Protein AF-A0A2V8GBE4-F1 (afdb_monomer)

Secondary structure (DSSP, 8-state):
-EEEEEE--B-SS-BPPPEEEEEE----PPPPB---EEEEEETTS-EEE-TTGGGGG-B-SS-PPPEEEEEE--SSEEEEE-TTS-EEEEEPTT--EEEEEEEEEE-SS-B---EEEEEEEE--PPPPPPPPP--

Sequence (135 aa):
GPD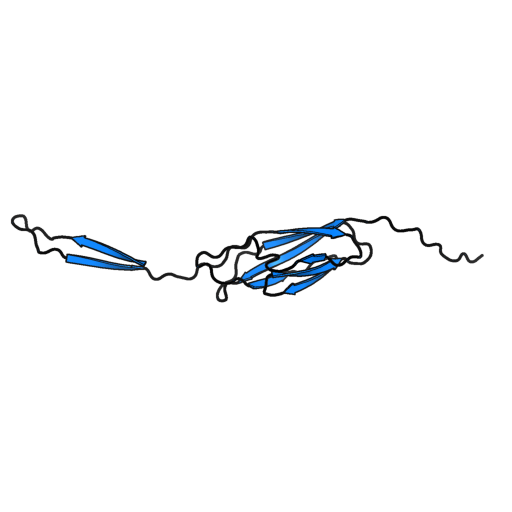SFTYKAHDAALDSNVATVAMTVNAVNDPPVAVSDSYAGTEDTALTVAAPGVLANDTDVESDPLTAILVSGPAHGTLTLNANGSFTYTPAANYNGSDSFTYQANDGTANSNVATVTITVNGVNDAPVAGNDSY

Solvent-accessible surface area (backbone atoms only — not comparable to full-atom values): 7916 Å² total; per-residue (Å²): 93,78,46,72,52,73,49,63,57,68,79,90,83,55,71,52,73,83,44,76,51,79,44,82,48,81,87,72,94,63,57,25,48,42,49,66,46,78,51,74,43,45,37,74,40,71,40,74,44,62,67,43,41,68,51,69,76,40,48,38,87,88,64,52,70,65,30,42,41,85,72,43,74,47,87,55,41,48,76,49,78,39,47,60,20,21,34,38,38,35,47,35,84,84,39,55,48,80,39,44,32,31,32,27,35,27,51,86,84,39,63,24,51,82,17,48,38,40,36,40,28,39,74,73,93,76,79,88,80,84,78,88,87,85,134

Nearest PDB structures (foldseek):
  8fxr-assembly1_S3  TM=6.562E-01  e=1.118E-05  Agrobacterium phage Milano
  8fxr-assembly1_73  TM=6.819E-01  e=2.387E-05  Agrobacterium phage Milano
  6s5w-assembly2_B  TM=6.012E-01  e=7.038E-03  Lactobacillus acidophilus
  2yrl-assembly1_A  TM=4.776E-01  e=9.740E-03  Homo sapiens
  5icu-assembly1_A  TM=3.980E-01  e=2.953E-01  Methylosinus trichosporium OB3b

Mean predicted aligned error: 7.48 Å

Structure (mmCIF, N/CA/C/O backbone):
data_AF-A0A2V8GBE4-F1
#
_entry.id   AF-A0A2V8GBE4-F1
#
loop_
_atom_site.group_PDB
_atom_site.id
_atom_site.type_symbol
_atom_site.label_atom_id
_atom_site.label_alt_id
_atom_site.label_comp_id
_atom_site.label_asym_id
_atom_site.label_entity_id
_atom_site.label_seq_id
_atom_site.pdbx_PDB_ins_code
_atom_site.Cartn_x
_atom_site.Cartn_y
_atom_site.Cartn_z
_atom_site.occupancy
_atom_site.B_iso_or_equiv
_atom_site.auth_seq_id
_atom_site.auth_comp_id
_atom_site.auth_asym_id
_atom_site.auth_atom_id
_atom_site.pdbx_PDB_model_num
ATOM 1 N N . GLY A 1 1 ? -17.326 2.872 26.991 1.00 55.62 1 GLY A N 1
ATOM 2 C CA . GLY A 1 1 ? -17.017 3.520 28.287 1.00 55.62 1 GLY A CA 1
ATOM 3 C C . GLY A 1 1 ? -18.149 3.281 29.272 1.00 55.62 1 GLY A C 1
ATOM 4 O O . GLY A 1 1 ? -19.240 2.946 28.816 1.00 55.62 1 GLY A O 1
ATOM 5 N N . PRO A 1 2 ? -17.920 3.383 30.594 1.00 73.12 2 PRO A N 1
ATOM 6 C CA . PRO A 1 2 ? -19.007 3.311 31.563 1.00 73.12 2 PRO A CA 1
ATOM 7 C C . PRO A 1 2 ? -19.917 4.533 31.407 1.00 73.12 2 PRO A C 1
ATOM 9 O O . PRO A 1 2 ? -19.430 5.658 31.320 1.00 73.12 2 PRO A O 1
ATOM 12 N N . ASP A 1 3 ? -21.220 4.293 31.372 1.00 82.19 3 ASP A N 1
ATOM 13 C CA . ASP A 1 3 ? -22.249 5.328 31.376 1.00 82.19 3 ASP A CA 1
ATOM 14 C C . ASP A 1 3 ? -23.124 5.148 32.619 1.00 82.19 3 ASP A C 1
ATOM 16 O O . ASP A 1 3 ? -23.269 4.036 33.138 1.00 82.19 3 ASP A O 1
ATOM 20 N N . SER A 1 4 ? -23.677 6.234 33.147 1.00 85.38 4 SER A N 1
ATOM 21 C CA . SER A 1 4 ? -24.540 6.146 34.319 1.00 85.38 4 SER A CA 1
ATOM 22 C C . SER A 1 4 ? -25.539 7.280 34.392 1.00 85.38 4 SER A C 1
ATOM 24 O O . SER A 1 4 ? -25.238 8.425 34.059 1.00 85.38 4 SER A O 1
ATOM 26 N N . PHE A 1 5 ? -26.706 6.965 34.941 1.00 89.94 5 PHE A N 1
ATOM 27 C CA . PHE A 1 5 ? -27.679 7.963 35.352 1.00 89.94 5 PHE A CA 1
ATOM 28 C C . PHE A 1 5 ? -28.197 7.644 36.750 1.00 89.94 5 PHE A C 1
ATOM 30 O O . PHE A 1 5 ? -28.083 6.522 37.253 1.00 89.94 5 PHE A O 1
ATOM 37 N N . THR A 1 6 ? -28.768 8.656 37.391 1.00 91.44 6 THR A N 1
ATOM 38 C CA . THR A 1 6 ? -29.348 8.532 38.724 1.00 91.44 6 THR A CA 1
ATOM 39 C C . THR A 1 6 ? -30.861 8.679 38.669 1.00 91.44 6 THR A C 1
ATOM 41 O O . THR A 1 6 ? -31.402 9.374 37.810 1.00 91.44 6 THR A O 1
ATOM 44 N N . TYR A 1 7 ? -31.561 8.005 39.578 1.00 92.81 7 TYR A N 1
ATOM 45 C CA . TYR A 1 7 ? -33.011 8.104 39.708 1.00 92.81 7 TYR A CA 1
ATOM 46 C C . TYR A 1 7 ? -33.441 8.068 41.175 1.00 92.81 7 TYR A C 1
ATOM 48 O O . TYR A 1 7 ? -32.698 7.634 42.059 1.00 92.81 7 TYR A O 1
ATOM 56 N N . LYS A 1 8 ? -34.664 8.532 41.426 1.00 93.31 8 LYS A N 1
ATOM 57 C CA . LYS A 1 8 ? -35.393 8.330 42.678 1.00 93.31 8 LYS A CA 1
ATOM 58 C C . LYS A 1 8 ? -36.737 7.692 42.358 1.00 93.31 8 LYS A C 1
ATOM 60 O O . LYS A 1 8 ? -37.338 8.014 41.335 1.00 93.31 8 LYS A O 1
ATOM 65 N N . ALA A 1 9 ? -37.197 6.795 43.216 1.00 90.00 9 ALA A N 1
ATOM 66 C CA . ALA A 1 9 ? -38.566 6.301 43.177 1.00 90.00 9 ALA A CA 1
ATOM 67 C C . ALA A 1 9 ? -39.457 7.217 44.029 1.00 90.00 9 ALA A C 1
ATOM 69 O O . ALA A 1 9 ? -39.027 7.657 45.092 1.00 90.00 9 ALA A O 1
ATOM 70 N N . HIS A 1 10 ? -40.681 7.486 43.572 1.00 92.12 10 HIS A N 1
ATOM 71 C CA . HIS A 1 10 ? -41.669 8.297 44.286 1.00 92.12 10 HIS A CA 1
ATOM 72 C C . HIS A 1 10 ? -42.973 7.507 44.426 1.00 92.12 10 HIS A C 1
ATOM 74 O O . HIS A 1 10 ? -43.467 6.956 43.441 1.00 92.12 10 HIS A O 1
ATOM 80 N N . ASP A 1 11 ? -43.541 7.456 45.631 1.00 89.88 11 ASP A N 1
ATOM 81 C CA . ASP A 1 11 ? -44.741 6.663 45.951 1.00 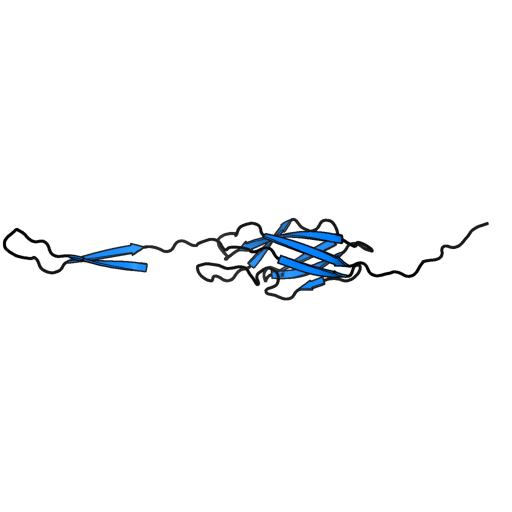89.88 11 ASP A CA 1
ATOM 82 C C . ASP A 1 11 ? -46.035 7.495 46.048 1.00 89.88 11 ASP A C 1
ATOM 84 O O . ASP A 1 11 ? -47.022 7.062 46.637 1.00 89.88 11 ASP A O 1
ATOM 88 N N . ALA A 1 12 ? -46.031 8.684 45.442 1.00 81.38 12 ALA A N 1
ATOM 89 C CA . ALA A 1 12 ? -47.058 9.725 45.551 1.00 81.38 12 ALA A CA 1
ATOM 90 C C . ALA A 1 12 ? -47.034 10.544 46.860 1.00 81.38 12 ALA A C 1
ATOM 92 O O . ALA A 1 12 ? -47.778 11.523 46.941 1.00 81.38 12 ALA A O 1
ATOM 93 N N . ALA A 1 13 ? -46.161 10.226 47.826 1.00 90.12 13 ALA A N 1
ATOM 94 C CA . ALA A 1 13 ? -45.962 11.019 49.043 1.00 90.12 13 ALA A CA 1
ATOM 95 C C . ALA A 1 13 ? -44.496 11.426 49.287 1.00 90.12 13 ALA A C 1
ATOM 97 O O . ALA A 1 13 ? -44.247 12.576 49.656 1.00 90.12 13 ALA A O 1
ATOM 98 N N . LEU A 1 14 ? -43.539 10.508 49.111 1.00 88.31 14 LEU A N 1
ATOM 99 C CA . LEU A 1 14 ? -42.115 10.722 49.395 1.00 88.31 14 LEU A CA 1
ATOM 100 C C . LEU A 1 14 ? -41.210 10.157 48.291 1.00 88.31 14 LEU A C 1
ATOM 102 O O . LEU A 1 14 ? -41.512 9.157 47.643 1.00 88.31 14 LEU A O 1
ATOM 106 N N . ASP A 1 15 ? -40.056 10.803 48.129 1.00 94.62 15 ASP A N 1
ATOM 107 C CA . ASP A 1 15 ? -38.947 10.346 47.291 1.00 94.62 15 ASP A CA 1
ATOM 108 C C . ASP A 1 15 ? -38.038 9.364 48.053 1.00 94.62 15 ASP A C 1
ATOM 110 O O . ASP A 1 15 ? -37.722 9.570 49.228 1.00 94.62 15 ASP A O 1
ATOM 114 N N . SER A 1 16 ? -37.507 8.359 47.355 1.00 90.38 16 SER A N 1
ATOM 115 C CA . SER A 1 16 ? -36.418 7.515 47.855 1.00 90.38 16 SER A CA 1
ATOM 116 C C . SER A 1 16 ? -35.087 8.277 47.962 1.00 90.38 16 SER A C 1
ATOM 118 O O . SER A 1 16 ? -34.914 9.397 47.465 1.00 90.38 16 SER A O 1
ATOM 120 N N . ASN A 1 17 ? -34.071 7.630 48.542 1.00 92.31 17 ASN A N 1
ATOM 121 C CA . ASN A 1 17 ? -32.688 8.036 48.299 1.00 92.31 17 ASN A CA 1
ATOM 122 C C . ASN A 1 17 ? -32.355 7.927 46.799 1.00 92.31 17 ASN A C 1
ATOM 124 O O . ASN A 1 17 ? -32.998 7.185 46.055 1.00 92.31 17 ASN A O 1
ATOM 128 N N . VAL A 1 18 ? -31.336 8.668 46.361 1.00 94.19 18 VAL A N 1
ATOM 129 C CA . VAL A 1 18 ? -30.828 8.565 44.988 1.00 94.19 18 VAL A CA 1
ATOM 130 C C . VAL A 1 18 ? -30.227 7.174 44.780 1.00 94.19 18 VAL A C 1
ATOM 132 O O . VAL A 1 18 ? -29.395 6.736 45.577 1.00 94.19 18 VAL A O 1
ATOM 135 N N . ALA A 1 19 ? -30.646 6.501 43.712 1.00 91.44 19 ALA A N 1
ATOM 136 C CA . ALA A 1 19 ? -30.056 5.269 43.212 1.00 91.44 19 ALA A CA 1
ATOM 137 C C . ALA A 1 19 ? -29.321 5.545 41.894 1.00 91.44 19 ALA A C 1
ATOM 139 O O . ALA A 1 19 ? -29.750 6.383 41.100 1.00 91.44 19 ALA A O 1
ATOM 140 N N . THR A 1 20 ? -28.222 4.833 41.654 1.00 91.00 20 THR A N 1
ATOM 141 C CA . THR A 1 20 ? -27.427 4.942 40.423 1.00 91.00 20 THR A CA 1
ATOM 142 C C . THR A 1 20 ? -27.614 3.686 39.586 1.00 91.00 20 THR A C 1
ATOM 144 O O . THR A 1 20 ? -27.465 2.577 40.097 1.00 91.00 20 THR A O 1
ATOM 147 N N . VAL A 1 21 ? -27.899 3.858 38.298 1.00 88.75 21 VAL A N 1
ATOM 148 C CA . VAL A 1 21 ? -27.789 2.796 37.295 1.00 88.75 21 VAL A CA 1
ATOM 149 C C . VAL A 1 21 ? -26.458 2.983 36.585 1.00 88.75 21 VAL A C 1
ATOM 151 O O . VAL A 1 21 ? -26.222 4.032 35.992 1.00 88.75 21 VAL A O 1
ATOM 154 N N . ALA A 1 22 ? -25.592 1.976 36.661 1.00 85.56 22 ALA A N 1
ATOM 155 C CA . ALA A 1 22 ? -24.349 1.928 35.903 1.00 85.56 22 ALA A CA 1
ATOM 156 C C . ALA A 1 22 ? -24.510 0.961 34.726 1.00 85.56 22 ALA A C 1
ATOM 158 O O . ALA A 1 22 ? -24.988 -0.161 34.896 1.00 85.56 22 ALA A O 1
ATOM 159 N N . MET A 1 23 ? -24.095 1.400 33.544 1.00 82.94 23 MET A N 1
ATOM 160 C CA . MET A 1 23 ? -24.053 0.616 32.320 1.00 82.94 23 MET A CA 1
ATOM 161 C C . MET A 1 23 ? -22.604 0.515 31.849 1.00 82.94 23 MET A C 1
ATOM 163 O O . MET A 1 23 ? -21.858 1.494 31.860 1.00 82.94 23 MET A O 1
ATOM 167 N N . THR A 1 24 ? -22.188 -0.676 31.431 1.00 76.44 24 THR A N 1
ATOM 168 C CA . THR A 1 24 ? -20.851 -0.900 30.877 1.00 76.44 24 THR A CA 1
ATOM 169 C C . THR A 1 24 ? -20.976 -1.199 29.392 1.00 76.44 24 THR A C 1
ATOM 171 O O . THR A 1 24 ? -21.566 -2.207 29.013 1.00 76.44 24 THR A O 1
ATOM 174 N N . VAL A 1 25 ? -20.414 -0.322 28.558 1.00 75.69 25 VAL A N 1
ATOM 175 C CA . VAL A 1 25 ? -20.221 -0.585 27.128 1.00 75.69 25 VAL A CA 1
ATOM 176 C C . VAL A 1 25 ? -18.777 -1.021 26.922 1.00 75.69 25 VAL A C 1
ATOM 178 O O . VAL A 1 25 ? -17.857 -0.210 27.101 1.00 75.69 25 VAL A O 1
ATOM 181 N N . ASN A 1 26 ? -18.599 -2.295 26.571 1.00 76.94 26 ASN A N 1
ATOM 182 C CA . ASN A 1 26 ? -17.309 -2.854 26.178 1.00 76.94 26 ASN A CA 1
ATOM 183 C C . ASN A 1 26 ? -16.987 -2.383 24.756 1.00 76.94 26 ASN A C 1
ATOM 185 O O . ASN A 1 26 ? -17.844 -2.488 23.880 1.00 76.94 26 ASN A O 1
ATOM 189 N N . ALA A 1 27 ? -15.779 -1.861 24.541 1.00 76.62 27 ALA A N 1
ATOM 190 C CA . ALA A 1 27 ? -15.300 -1.580 23.193 1.00 76.62 27 ALA A CA 1
ATOM 191 C C . ALA A 1 27 ? -15.054 -2.905 22.454 1.00 76.62 27 ALA A C 1
ATOM 193 O O . ALA A 1 27 ? -14.602 -3.881 23.061 1.00 76.62 27 ALA A O 1
ATOM 194 N N . VAL A 1 28 ? -15.390 -2.933 21.170 1.00 87.94 28 VAL A N 1
ATOM 195 C CA . VAL A 1 28 ? -15.066 -4.013 20.235 1.00 87.94 28 VAL A CA 1
ATOM 196 C C . VAL A 1 28 ? -14.123 -3.398 19.210 1.00 87.94 28 VAL A C 1
ATOM 198 O O . VAL A 1 28 ? -14.345 -2.254 18.844 1.00 87.94 28 VAL A O 1
ATOM 201 N N . ASN A 1 29 ? -13.095 -4.136 18.796 1.00 91.31 29 ASN A N 1
ATOM 202 C CA . ASN A 1 29 ? -12.156 -3.686 17.771 1.00 91.31 29 ASN A CA 1
ATOM 203 C C . ASN A 1 29 ? -12.895 -3.376 16.465 1.00 91.31 29 ASN A C 1
ATOM 205 O O . ASN A 1 29 ? -13.587 -4.259 15.937 1.00 91.31 29 ASN A O 1
ATOM 209 N N . ASP A 1 30 ? -12.716 -2.174 15.937 1.00 95.56 30 ASP A N 1
ATOM 210 C CA . ASP A 1 30 ? -13.203 -1.770 14.628 1.00 95.56 30 ASP A CA 1
ATOM 211 C C . ASP A 1 30 ? -12.081 -1.988 13.597 1.00 95.56 30 ASP A C 1
ATOM 213 O O . ASP A 1 30 ? -10.977 -1.504 13.798 1.00 95.56 30 ASP A O 1
ATOM 217 N N . PRO A 1 31 ? -12.306 -2.724 12.489 1.00 97.19 31 PRO A N 1
ATOM 218 C CA . PRO A 1 31 ? -11.258 -2.920 11.492 1.00 97.19 31 PRO A CA 1
ATOM 219 C C . PRO A 1 31 ? -10.773 -1.592 10.892 1.00 97.19 31 PRO A C 1
ATOM 221 O O . PRO A 1 31 ? -11.586 -0.677 10.703 1.00 97.19 31 PRO A O 1
ATOM 224 N N . PRO A 1 32 ? -9.505 -1.516 10.455 1.00 98.56 32 PRO A N 1
ATOM 225 C CA . PRO A 1 32 ? -8.976 -0.307 9.851 1.00 98.56 32 PRO A CA 1
ATOM 226 C C . PRO A 1 32 ? -9.696 0.037 8.545 1.00 98.56 32 PRO A C 1
ATOM 228 O O . PRO A 1 32 ? -10.285 -0.812 7.869 1.00 98.56 32 PRO A O 1
ATOM 231 N N . VAL A 1 33 ? -9.601 1.299 8.143 1.00 98.75 33 VAL A N 1
ATOM 232 C CA . VAL A 1 33 ? -10.108 1.804 6.865 1.00 98.75 33 VAL A CA 1
ATOM 233 C C . VAL A 1 33 ? -8.923 2.170 5.989 1.00 98.75 33 VAL A C 1
ATOM 235 O O . VAL A 1 33 ? -8.179 3.096 6.315 1.00 98.75 33 VAL A O 1
ATOM 238 N N . ALA A 1 34 ? -8.776 1.448 4.876 1.00 98.81 34 ALA A N 1
ATOM 239 C CA . ALA A 1 34 ? -7.708 1.685 3.914 1.00 98.81 34 ALA A CA 1
ATOM 240 C C . ALA A 1 34 ? -8.169 2.600 2.772 1.00 98.81 34 ALA A C 1
ATOM 242 O O . ALA A 1 34 ? -9.275 2.437 2.234 1.00 98.81 34 ALA A O 1
ATOM 243 N N . VAL A 1 35 ? -7.317 3.536 2.365 1.00 98.88 35 VAL A 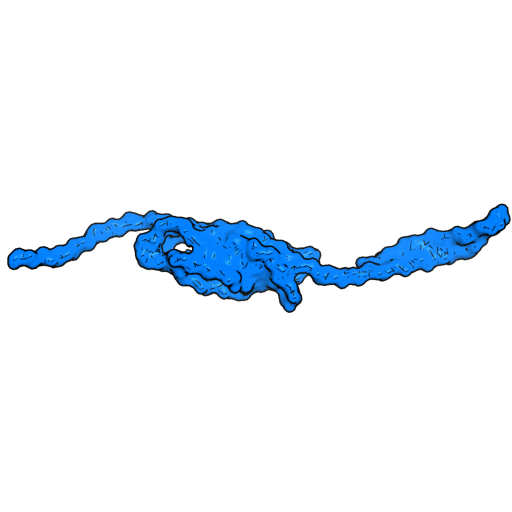N 1
ATOM 244 C CA . VAL A 1 35 ? -7.580 4.517 1.309 1.00 98.88 35 VAL A CA 1
ATOM 245 C C . VAL A 1 35 ? -6.674 4.237 0.107 1.00 98.88 35 VAL A C 1
ATOM 247 O O . VAL A 1 35 ? -5.547 3.785 0.224 1.00 98.88 35 VAL A O 1
ATOM 250 N N . SER A 1 36 ? -7.202 4.439 -1.103 1.00 98.81 36 SER A N 1
ATOM 251 C CA . SER A 1 36 ? -6.441 4.177 -2.333 1.00 98.81 36 SER A CA 1
ATOM 252 C C . SER A 1 36 ? -5.364 5.234 -2.582 1.00 98.81 36 SER A C 1
ATOM 254 O O . SER A 1 36 ? -5.594 6.426 -2.367 1.00 98.81 36 SER A O 1
ATOM 256 N N . ASP A 1 37 ? -4.233 4.799 -3.135 1.00 98.88 37 ASP A N 1
ATOM 257 C CA . ASP A 1 37 ? -3.057 5.632 -3.384 1.00 98.88 37 ASP A CA 1
ATOM 258 C C . ASP A 1 37 ? -2.765 5.810 -4.873 1.00 98.88 37 ASP A C 1
ATOM 260 O O . ASP A 1 37 ? -3.174 5.019 -5.732 1.00 98.88 37 ASP A O 1
ATOM 264 N N . SER A 1 38 ? -1.987 6.846 -5.181 1.00 98.56 38 SER A N 1
ATOM 265 C CA . SER A 1 38 ? -1.471 7.095 -6.522 1.00 98.56 38 SER A CA 1
ATOM 266 C C . SER A 1 38 ? -0.015 7.538 -6.465 1.00 98.56 38 SER A C 1
ATOM 268 O O . SER A 1 38 ? 0.334 8.475 -5.745 1.00 98.56 38 SER A O 1
ATOM 270 N N . TYR A 1 39 ? 0.827 6.878 -7.258 1.00 98.62 39 TYR A N 1
ATOM 271 C CA . TYR A 1 39 ? 2.240 7.201 -7.419 1.00 98.62 39 TYR A CA 1
ATOM 272 C C . TYR A 1 39 ? 2.613 7.288 -8.900 1.00 98.62 39 TYR A C 1
ATOM 274 O O . TYR A 1 39 ? 1.918 6.777 -9.780 1.00 98.62 39 TYR A O 1
ATOM 282 N N . ALA A 1 40 ? 3.750 7.919 -9.183 1.00 98.25 40 ALA A N 1
ATOM 283 C CA . ALA A 1 40 ? 4.303 7.997 -10.525 1.00 98.25 40 ALA A CA 1
ATOM 284 C C . ALA A 1 40 ? 5.812 7.745 -10.508 1.00 98.25 40 ALA A C 1
ATOM 286 O O . ALA A 1 40 ? 6.510 8.144 -9.576 1.00 98.25 40 ALA A O 1
ATOM 287 N N . GLY A 1 41 ? 6.301 7.098 -11.560 1.00 96.94 41 GLY A N 1
ATOM 288 C CA . GLY A 1 41 ? 7.716 6.845 -11.810 1.00 96.94 41 GLY A CA 1
ATOM 289 C C . GLY A 1 41 ? 8.028 6.961 -13.298 1.00 96.94 41 GLY A C 1
ATOM 290 O O . GLY A 1 41 ? 7.163 7.320 -14.100 1.00 96.94 41 GLY A O 1
ATOM 291 N N . THR A 1 42 ? 9.264 6.676 -13.671 1.00 97.12 42 THR A N 1
ATOM 292 C CA . THR A 1 42 ? 9.686 6.553 -15.071 1.00 97.12 42 THR A CA 1
ATOM 293 C C . THR A 1 42 ? 9.897 5.086 -15.408 1.00 97.12 42 THR A C 1
ATOM 295 O O . THR A 1 42 ? 10.185 4.286 -14.514 1.00 97.12 42 THR A O 1
ATOM 298 N N . GLU A 1 43 ? 9.756 4.726 -16.679 1.00 96.25 43 GLU A N 1
ATOM 299 C CA . GLU A 1 43 ? 10.145 3.392 -17.135 1.00 96.25 43 GLU A CA 1
ATOM 300 C C . GLU A 1 43 ? 11.628 3.109 -16.850 1.00 96.25 43 GLU A C 1
ATOM 302 O O . GLU A 1 43 ? 12.421 4.018 -16.576 1.00 96.25 43 GLU A O 1
ATOM 307 N N . ASP A 1 44 ? 11.965 1.820 -16.796 1.00 93.88 44 ASP A N 1
ATOM 308 C CA . ASP A 1 44 ? 13.316 1.292 -16.548 1.00 93.88 44 ASP A CA 1
ATOM 309 C C . ASP A 1 44 ? 13.989 1.731 -15.236 1.00 93.88 44 ASP A C 1
ATOM 311 O O . ASP A 1 44 ? 15.154 1.420 -14.979 1.00 93.88 44 ASP A O 1
ATOM 315 N N . THR A 1 45 ? 13.253 2.414 -14.357 1.00 96.12 45 THR A N 1
ATOM 316 C CA . THR A 1 45 ? 13.729 2.875 -13.052 1.00 96.12 45 THR A CA 1
ATOM 317 C C . THR A 1 45 ? 12.813 2.368 -11.950 1.00 96.12 45 THR A C 1
ATOM 319 O O . THR A 1 45 ? 11.594 2.514 -12.009 1.00 96.12 45 THR A O 1
ATOM 322 N N . ALA A 1 46 ? 13.402 1.791 -10.903 1.00 98.19 46 ALA A N 1
ATOM 323 C CA . ALA A 1 46 ? 12.639 1.363 -9.741 1.00 98.19 46 ALA A CA 1
ATOM 324 C C . ALA A 1 46 ? 12.068 2.573 -8.979 1.00 98.19 46 ALA A C 1
ATOM 326 O O . ALA A 1 46 ? 12.802 3.470 -8.559 1.00 98.19 46 ALA A O 1
ATOM 327 N N . LEU A 1 47 ? 10.759 2.560 -8.737 1.00 98.56 47 LEU A N 1
ATOM 328 C CA . LEU A 1 47 ? 10.079 3.471 -7.826 1.00 98.56 47 LEU A CA 1
ATOM 329 C C . LEU A 1 47 ? 10.231 2.941 -6.397 1.00 98.56 47 LEU A C 1
ATOM 331 O O . LEU A 1 47 ? 9.770 1.845 -6.090 1.00 98.56 47 LEU A O 1
ATOM 335 N N . THR A 1 48 ? 10.854 3.723 -5.514 1.00 98.62 48 THR A N 1
ATOM 336 C CA . THR A 1 48 ? 10.975 3.396 -4.084 1.00 98.62 48 THR A CA 1
ATOM 337 C C . THR A 1 48 ? 10.204 4.406 -3.249 1.00 98.62 48 THR A C 1
ATOM 339 O O . THR A 1 48 ? 10.482 5.603 -3.309 1.00 98.62 48 THR A O 1
ATOM 342 N N . VAL A 1 49 ? 9.263 3.915 -2.445 1.00 98.81 49 VAL A N 1
ATOM 343 C CA . VAL A 1 49 ? 8.441 4.720 -1.539 1.00 98.81 49 VAL A CA 1
ATOM 344 C C . VAL A 1 49 ? 8.751 4.321 -0.100 1.00 98.81 49 VAL A C 1
ATOM 346 O O . VAL A 1 49 ? 8.658 3.152 0.275 1.00 98.81 49 VAL A O 1
ATOM 349 N N . ALA A 1 50 ? 9.146 5.302 0.711 1.00 98.75 50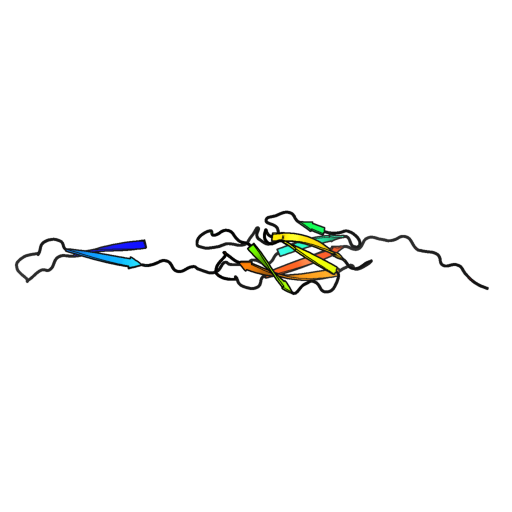 ALA A N 1
ATOM 350 C CA . ALA A 1 50 ? 9.455 5.104 2.124 1.00 98.75 50 ALA A CA 1
ATOM 351 C C . ALA A 1 50 ? 8.183 4.951 2.976 1.00 98.75 50 ALA A C 1
ATOM 353 O O . ALA A 1 50 ? 7.103 5.391 2.588 1.00 98.75 50 ALA A O 1
ATOM 354 N N . ALA A 1 51 ? 8.329 4.356 4.163 1.00 98.12 51 ALA A N 1
ATOM 355 C CA . ALA A 1 51 ? 7.247 4.238 5.138 1.00 98.12 51 ALA A CA 1
ATOM 356 C C . ALA A 1 51 ? 6.757 5.633 5.600 1.00 98.12 51 ALA A C 1
ATOM 358 O O . ALA A 1 51 ? 7.574 6.555 5.683 1.00 98.12 51 ALA A O 1
ATOM 359 N N . PRO A 1 52 ? 5.461 5.802 5.924 1.00 98.44 52 PRO A N 1
ATOM 360 C CA . PRO A 1 52 ? 4.428 4.759 5.997 1.00 98.44 52 PRO A CA 1
ATOM 361 C C . PRO A 1 52 ? 3.875 4.322 4.630 1.00 98.44 52 PRO A C 1
ATOM 363 O O . PRO A 1 52 ? 3.081 3.394 4.570 1.00 98.44 52 PRO A O 1
ATOM 366 N N . GLY A 1 53 ? 4.333 4.937 3.534 1.00 98.56 53 GLY A N 1
ATOM 367 C CA . GLY A 1 53 ? 4.004 4.548 2.164 1.00 98.56 53 GLY A CA 1
ATOM 368 C C . GLY A 1 53 ? 2.502 4.468 1.933 1.00 98.56 53 GLY A C 1
ATOM 369 O O . GLY A 1 53 ? 1.825 5.480 2.090 1.00 98.56 53 GLY A O 1
ATOM 370 N N . VAL A 1 54 ? 2.006 3.281 1.584 1.00 98.75 54 VAL A N 1
ATOM 371 C CA . VAL A 1 54 ? 0.571 3.058 1.339 1.00 98.75 54 VAL A CA 1
ATOM 372 C C . VAL A 1 54 ? -0.283 3.293 2.590 1.00 98.75 54 VAL A C 1
ATOM 374 O O . VAL A 1 54 ? -1.408 3.730 2.483 1.00 98.75 54 VAL A O 1
ATOM 377 N N . LEU A 1 55 ? 0.273 3.122 3.795 1.00 98.81 55 LEU A N 1
ATOM 378 C CA . LEU A 1 55 ? -0.463 3.297 5.055 1.00 98.81 55 LEU A CA 1
ATOM 379 C C . LEU A 1 55 ? -0.611 4.772 5.477 1.00 98.81 55 LEU A C 1
ATOM 381 O O . LEU A 1 55 ? -1.109 5.060 6.562 1.00 98.81 55 LEU A O 1
ATOM 385 N N . ALA A 1 56 ? -0.097 5.728 4.695 1.00 98.56 56 ALA A N 1
ATOM 386 C CA . ALA A 1 56 ? 0.001 7.132 5.107 1.00 98.56 56 ALA A CA 1
ATOM 387 C C . ALA A 1 56 ? -1.358 7.828 5.292 1.00 98.56 56 ALA A C 1
ATOM 389 O O . ALA A 1 56 ? -1.451 8.812 6.027 1.00 98.56 56 ALA A O 1
ATOM 390 N N . ASN A 1 57 ? -2.376 7.359 4.577 1.00 98.56 57 ASN A N 1
ATOM 391 C CA . ASN A 1 57 ? -3.739 7.890 4.541 1.00 98.56 57 ASN A CA 1
ATOM 392 C C . ASN A 1 57 ? -4.766 6.920 5.150 1.00 98.56 57 ASN A C 1
ATOM 394 O O . ASN A 1 57 ? -5.962 7.218 5.117 1.00 98.56 57 ASN A O 1
ATOM 398 N N . ASP A 1 58 ? -4.299 5.811 5.718 1.00 98.75 58 ASP A N 1
ATOM 399 C CA . ASP A 1 58 ? -5.130 4.814 6.375 1.00 98.75 58 ASP A CA 1
ATOM 400 C C . ASP A 1 58 ? -5.392 5.201 7.827 1.00 98.75 58 ASP A C 1
ATOM 402 O O . ASP A 1 58 ? -4.586 5.872 8.481 1.00 98.75 58 ASP A O 1
ATOM 406 N N . THR A 1 59 ? -6.538 4.772 8.348 1.00 98.38 59 THR A N 1
ATOM 407 C CA . THR A 1 59 ? -6.958 5.112 9.709 1.00 98.38 59 THR A CA 1
ATOM 408 C C . THR A 1 59 ? -7.548 3.923 10.433 1.00 98.38 59 THR A C 1
ATOM 410 O O . THR A 1 59 ? -8.197 3.077 9.824 1.00 98.38 59 THR A O 1
ATOM 413 N N . ASP A 1 60 ? -7.396 3.941 11.747 1.00 98.25 60 ASP A N 1
ATOM 414 C CA . ASP A 1 60 ? -7.995 2.998 12.675 1.00 98.25 60 ASP A CA 1
ATOM 415 C C . ASP A 1 60 ? -8.702 3.771 13.794 1.00 98.25 60 ASP A C 1
ATOM 417 O O . ASP A 1 60 ? -8.193 4.808 14.238 1.00 98.25 60 ASP A O 1
ATOM 421 N N . VAL A 1 61 ? -9.888 3.322 14.213 1.00 96.81 61 VAL A N 1
ATOM 422 C CA . VAL A 1 61 ? -10.710 4.043 15.205 1.00 96.81 61 VAL A CA 1
ATOM 423 C C . VAL A 1 61 ? -10.040 4.024 16.578 1.00 96.81 61 VAL A C 1
ATOM 425 O O . VAL A 1 61 ? -10.035 5.042 17.280 1.00 96.81 61 VAL A O 1
ATOM 428 N N . GLU A 1 62 ? -9.400 2.908 16.918 1.00 95.38 62 GLU A N 1
ATOM 429 C CA . GLU A 1 62 ? -8.637 2.718 18.148 1.00 95.38 62 GLU A CA 1
ATOM 430 C C . GLU A 1 62 ? -7.225 3.321 18.054 1.00 95.38 62 GLU A C 1
ATOM 432 O O . GLU A 1 62 ? -6.545 3.478 19.072 1.00 95.38 62 GLU A O 1
ATOM 437 N N . SER A 1 63 ? -6.826 3.767 16.856 1.00 95.56 63 SER A N 1
ATOM 438 C CA . SER A 1 63 ? -5.482 4.253 16.527 1.00 95.56 63 SER A CA 1
ATOM 439 C C . SER A 1 63 ? -4.405 3.181 16.705 1.00 95.56 63 SER A C 1
ATOM 441 O O . SER A 1 63 ? -3.261 3.498 17.059 1.00 95.56 63 SER A O 1
ATOM 443 N N . ASP A 1 64 ? -4.766 1.922 16.455 1.00 97.50 64 ASP A N 1
ATOM 444 C CA . ASP A 1 64 ? -3.828 0.812 16.508 1.00 97.50 64 ASP A CA 1
ATOM 445 C C . ASP A 1 64 ? -2.771 0.904 15.385 1.00 97.50 64 ASP A C 1
ATOM 447 O O . ASP A 1 64 ? -3.029 1.436 14.298 1.00 97.50 64 ASP A O 1
ATOM 451 N N . PRO A 1 65 ? -1.530 0.428 15.620 1.00 97.81 65 PRO A N 1
ATOM 452 C CA . PRO A 1 65 ? -0.487 0.443 14.601 1.00 97.81 65 PRO A CA 1
ATOM 453 C C . PRO A 1 65 ? -0.854 -0.424 13.395 1.00 97.81 65 PRO A C 1
ATOM 455 O O . PRO A 1 65 ? -1.109 -1.619 13.530 1.00 97.81 65 PRO A O 1
ATOM 458 N N . LEU A 1 66 ? -0.780 0.160 12.201 1.00 98.81 66 LEU A N 1
ATOM 459 C CA . LEU A 1 66 ? -1.154 -0.525 10.968 1.00 98.81 66 LEU A CA 1
ATOM 460 C C . LEU A 1 66 ? 0.019 -1.229 10.292 1.00 98.81 66 LEU A C 1
ATOM 462 O O . LEU A 1 66 ? 1.151 -0.736 10.269 1.00 98.81 66 LEU A O 1
ATOM 466 N N . THR A 1 67 ? -0.286 -2.371 9.676 1.00 98.88 67 THR A N 1
ATOM 467 C CA . THR A 1 67 ? 0.608 -3.079 8.759 1.00 98.88 67 THR A CA 1
ATOM 468 C C . THR A 1 67 ? -0.044 -3.330 7.404 1.00 98.88 67 THR A C 1
ATOM 470 O O . THR A 1 67 ? -1.245 -3.558 7.320 1.00 98.88 67 THR A O 1
ATOM 473 N N . ALA A 1 68 ? 0.746 -3.298 6.332 1.00 98.88 68 ALA A N 1
ATOM 474 C CA . ALA A 1 68 ? 0.276 -3.536 4.972 1.00 98.88 68 ALA A CA 1
ATOM 475 C C . ALA A 1 68 ? 0.392 -5.018 4.586 1.00 98.88 68 ALA A C 1
ATOM 477 O O . ALA A 1 68 ? 1.439 -5.646 4.765 1.00 98.88 68 ALA A O 1
ATOM 478 N N . ILE A 1 69 ? -0.670 -5.554 3.988 1.00 98.81 69 ILE A N 1
ATOM 479 C CA . ILE A 1 69 ? -0.750 -6.917 3.460 1.00 98.81 69 ILE A CA 1
ATOM 480 C C . ILE A 1 69 ? -1.059 -6.843 1.966 1.00 98.81 69 ILE A C 1
ATOM 482 O O . ILE A 1 69 ? -2.083 -6.294 1.559 1.00 98.81 69 ILE A O 1
ATOM 486 N N . LEU A 1 70 ? -0.187 -7.421 1.137 1.00 98.81 70 LEU A N 1
ATOM 487 C CA . LEU A 1 70 ? -0.412 -7.501 -0.306 1.00 98.81 70 LEU A CA 1
ATOM 488 C C . LEU A 1 70 ? -1.572 -8.459 -0.613 1.00 98.81 70 LEU A C 1
ATOM 490 O O . LEU A 1 70 ? -1.557 -9.609 -0.179 1.00 98.81 70 LEU A O 1
ATOM 494 N N . VAL A 1 71 ? -2.540 -8.000 -1.407 1.00 98.81 71 VAL A N 1
ATOM 495 C CA . VAL A 1 71 ? -3.685 -8.809 -1.859 1.00 98.81 71 VAL A CA 1
ATOM 496 C C . VAL A 1 71 ? -3.472 -9.302 -3.290 1.00 98.81 71 VAL A C 1
ATOM 498 O O . VAL A 1 71 ? -3.642 -10.485 -3.569 1.00 98.81 71 VAL A O 1
ATOM 501 N N . SER A 1 72 ? -3.073 -8.407 -4.196 1.00 98.81 72 SER A N 1
ATOM 502 C CA . SER A 1 72 ? -2.760 -8.732 -5.592 1.00 98.81 72 SER A CA 1
ATOM 503 C C . SER A 1 72 ? -1.635 -7.838 -6.082 1.00 98.81 72 SER A C 1
ATOM 505 O O . SER A 1 72 ? -1.632 -6.646 -5.784 1.00 98.81 72 SER A O 1
ATOM 507 N N . GLY A 1 73 ? -0.691 -8.413 -6.825 1.00 98.69 73 GLY A N 1
ATOM 508 C CA . GLY A 1 73 ? 0.444 -7.691 -7.393 1.00 98.69 73 GLY A CA 1
ATOM 509 C C . GLY A 1 73 ? 0.138 -6.989 -8.725 1.00 98.69 73 GLY A C 1
ATOM 510 O O . GLY A 1 73 ? -0.942 -7.193 -9.287 1.00 98.69 73 GLY A O 1
ATOM 511 N N . PRO A 1 74 ? 1.105 -6.194 -9.220 1.00 98.62 74 PRO A N 1
ATOM 512 C CA . PRO A 1 74 ? 1.048 -5.535 -10.525 1.00 98.62 74 PRO A CA 1
ATOM 513 C C . PRO A 1 74 ? 1.119 -6.502 -11.712 1.00 98.62 74 PRO A C 1
ATOM 515 O O . PRO A 1 74 ? 1.621 -7.621 -11.586 1.00 98.62 74 PRO A O 1
ATOM 518 N N . ALA A 1 75 ? 0.651 -6.049 -12.878 1.00 98.62 75 ALA A N 1
ATOM 519 C CA . ALA A 1 75 ? 0.667 -6.816 -14.127 1.00 98.62 75 ALA A CA 1
ATOM 520 C C . ALA A 1 75 ? 1.878 -6.501 -15.024 1.00 98.62 75 ALA A C 1
ATOM 522 O O . ALA A 1 75 ? 2.249 -7.320 -15.868 1.00 98.62 75 ALA A O 1
ATOM 523 N N . HIS A 1 76 ? 2.492 -5.329 -14.857 1.00 98.25 76 HIS A N 1
ATOM 524 C CA . HIS A 1 76 ? 3.518 -4.776 -15.742 1.00 98.25 76 HIS A CA 1
ATOM 525 C C . HIS A 1 76 ? 4.807 -4.392 -15.003 1.00 98.25 76 HIS A C 1
ATOM 527 O O . HIS A 1 76 ? 5.606 -3.595 -15.494 1.00 98.25 76 HIS A O 1
ATOM 533 N N . GLY A 1 77 ? 5.059 -5.028 -13.859 1.00 97.75 77 GLY A N 1
ATOM 534 C CA . GLY A 1 77 ? 6.297 -4.898 -13.105 1.00 97.75 77 GLY A CA 1
ATOM 535 C C . GLY A 1 77 ? 6.397 -5.917 -11.977 1.00 97.75 77 GLY A C 1
ATOM 536 O O . GLY A 1 77 ? 5.589 -6.837 -11.856 1.00 97.75 77 GLY A O 1
ATOM 537 N N . THR A 1 78 ? 7.410 -5.753 -11.135 1.00 98.62 78 THR A N 1
ATOM 538 C CA . THR A 1 78 ? 7.579 -6.528 -9.899 1.00 98.62 78 THR A CA 1
ATOM 539 C C . THR A 1 78 ? 7.451 -5.610 -8.690 1.00 98.62 78 THR A C 1
ATOM 541 O O . THR A 1 78 ? 7.847 -4.447 -8.746 1.00 98.62 78 THR A O 1
ATOM 544 N N . LEU A 1 79 ? 6.873 -6.124 -7.603 1.00 98.81 79 LEU A N 1
ATOM 545 C CA . LEU A 1 79 ? 6.600 -5.367 -6.383 1.00 98.81 79 LEU A CA 1
ATOM 546 C C . LEU A 1 79 ? 7.153 -6.099 -5.164 1.00 98.81 79 LEU A C 1
ATOM 548 O O . LEU A 1 79 ? 6.880 -7.283 -4.968 1.00 98.81 79 LEU A O 1
ATOM 552 N N . THR A 1 80 ? 7.827 -5.346 -4.303 1.00 98.81 80 THR A N 1
ATOM 553 C CA . THR A 1 80 ? 8.119 -5.733 -2.923 1.00 98.81 80 THR A CA 1
ATOM 554 C C . THR A 1 80 ? 7.409 -4.752 -1.997 1.00 98.81 80 THR A C 1
ATOM 556 O O . THR A 1 80 ? 7.849 -3.610 -1.877 1.00 98.81 80 THR A O 1
ATOM 559 N N . LEU A 1 81 ? 6.318 -5.185 -1.356 1.00 98.88 81 LEU A N 1
ATOM 560 C CA . LEU A 1 81 ? 5.598 -4.425 -0.326 1.00 98.88 81 LEU A CA 1
ATOM 561 C C . LEU A 1 81 ? 6.026 -4.912 1.063 1.00 98.88 81 LEU A C 1
ATOM 563 O O . LEU A 1 81 ? 5.960 -6.108 1.349 1.00 98.88 81 LEU A O 1
ATOM 567 N N . ASN A 1 82 ? 6.455 -3.990 1.922 1.00 98.88 82 ASN A N 1
ATOM 568 C CA . ASN A 1 82 ? 6.826 -4.275 3.304 1.00 98.88 82 ASN A CA 1
ATOM 569 C C . ASN A 1 82 ? 5.657 -3.991 4.254 1.00 98.88 82 ASN A C 1
ATOM 571 O O . ASN A 1 82 ? 4.841 -3.106 4.008 1.00 98.88 82 ASN A O 1
ATOM 575 N N . ALA A 1 83 ? 5.638 -4.673 5.402 1.00 98.75 83 ALA A N 1
ATOM 576 C CA . ALA A 1 83 ? 4.578 -4.523 6.400 1.00 98.75 83 ALA A CA 1
ATOM 577 C C . ALA A 1 83 ? 4.435 -3.089 6.943 1.00 98.75 83 ALA A C 1
ATOM 579 O O . ALA A 1 83 ? 3.340 -2.694 7.302 1.00 98.75 83 ALA A O 1
ATOM 580 N N . ASN A 1 84 ? 5.496 -2.277 6.961 1.00 98.75 84 ASN A N 1
ATOM 581 C CA . ASN A 1 84 ? 5.422 -0.864 7.372 1.00 98.75 84 ASN A CA 1
ATOM 582 C C . ASN A 1 84 ? 4.886 0.079 6.272 1.00 98.75 84 ASN A C 1
ATOM 584 O O . ASN A 1 84 ? 5.071 1.292 6.366 1.00 98.75 84 ASN A O 1
ATOM 588 N N . GLY A 1 85 ? 4.329 -0.480 5.194 1.00 98.75 85 GLY A N 1
ATOM 589 C CA . GLY A 1 85 ? 3.734 0.234 4.068 1.00 98.75 85 GLY A CA 1
ATOM 590 C C . GLY A 1 85 ? 4.727 0.796 3.047 1.00 98.75 85 GLY A C 1
ATOM 591 O O . GLY A 1 85 ? 4.311 1.247 1.980 1.00 98.75 85 GLY A O 1
ATOM 592 N N . SER A 1 86 ? 6.038 0.730 3.310 1.00 98.88 86 SER A N 1
ATOM 593 C CA . SER A 1 86 ? 7.052 1.031 2.290 1.00 98.88 86 SER A CA 1
ATOM 594 C C . SER A 1 86 ? 7.046 -0.013 1.175 1.00 98.88 86 SER A C 1
ATOM 596 O O . SER A 1 86 ? 6.786 -1.193 1.422 1.00 98.88 86 SER A O 1
ATOM 598 N N . PHE A 1 87 ? 7.395 0.391 -0.045 1.00 98.88 87 PHE A N 1
ATOM 599 C CA . PHE A 1 87 ? 7.498 -0.545 -1.159 1.00 98.88 87 PHE A CA 1
ATOM 600 C C . PHE A 1 87 ? 8.527 -0.129 -2.210 1.00 98.88 87 PHE A C 1
ATOM 602 O O . PHE A 1 87 ? 8.892 1.042 -2.339 1.00 98.88 87 PHE A O 1
ATOM 609 N N . THR A 1 88 ? 8.953 -1.116 -2.995 1.00 98.88 88 THR A N 1
ATOM 610 C CA . THR A 1 88 ? 9.699 -0.915 -4.239 1.00 98.88 88 THR A CA 1
ATOM 611 C C . THR A 1 88 ? 8.938 -1.563 -5.384 1.00 98.88 88 THR A C 1
ATOM 613 O O . THR A 1 88 ? 8.596 -2.743 -5.309 1.00 98.88 88 THR A O 1
ATOM 616 N N . TYR A 1 89 ? 8.693 -0.794 -6.440 1.00 98.81 89 TYR A N 1
ATOM 617 C CA . TYR A 1 89 ? 8.110 -1.257 -7.693 1.00 98.81 89 TYR A CA 1
ATOM 618 C C . TYR A 1 89 ? 9.118 -1.077 -8.829 1.00 98.81 89 TYR A C 1
ATOM 620 O O . TYR A 1 89 ? 9.657 0.013 -9.009 1.00 98.81 89 TYR A O 1
ATOM 628 N N . THR A 1 90 ? 9.349 -2.129 -9.607 1.00 98.62 90 THR A N 1
ATOM 629 C CA . THR A 1 90 ? 10.223 -2.102 -10.786 1.00 98.62 90 THR A CA 1
ATOM 630 C C . THR A 1 90 ? 9.382 -2.419 -12.022 1.00 98.62 90 THR A C 1
ATOM 632 O O . THR A 1 90 ? 8.941 -3.569 -12.138 1.00 98.62 90 THR A O 1
ATOM 635 N N . PRO A 1 91 ? 9.150 -1.450 -12.930 1.00 98.38 91 PRO A N 1
ATOM 636 C CA . PRO A 1 91 ? 8.457 -1.701 -14.192 1.00 98.38 91 PRO A CA 1
ATOM 637 C C . PRO A 1 91 ? 9.143 -2.799 -15.014 1.00 98.38 91 PRO A C 1
ATOM 639 O O . PRO A 1 91 ? 10.357 -2.995 -14.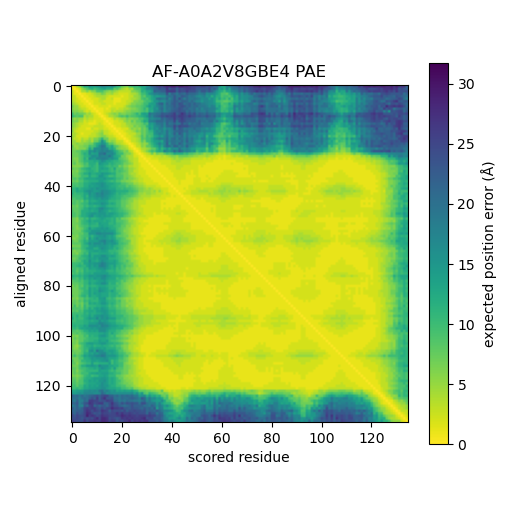924 1.00 98.38 91 PRO A O 1
ATOM 642 N N . ALA A 1 92 ? 8.379 -3.503 -15.846 1.00 98.12 92 ALA A N 1
ATOM 643 C CA . ALA A 1 92 ? 8.946 -4.311 -16.917 1.00 98.12 92 ALA A CA 1
ATOM 644 C C . ALA A 1 92 ? 9.728 -3.414 -17.895 1.00 98.12 92 ALA A C 1
ATOM 646 O O . ALA A 1 92 ? 9.395 -2.244 -18.072 1.00 98.12 92 ALA A O 1
ATOM 647 N N . ALA A 1 93 ? 10.766 -3.966 -18.527 1.00 94.44 93 ALA A N 1
ATOM 648 C CA . ALA A 1 93 ? 11.636 -3.196 -19.415 1.00 94.44 93 ALA A CA 1
ATOM 649 C C . ALA A 1 93 ? 10.850 -2.548 -20.569 1.00 94.44 93 ALA A C 1
ATOM 651 O O . ALA A 1 93 ? 10.111 -3.249 -21.271 1.00 94.44 93 ALA A O 1
ATOM 652 N N . ASN A 1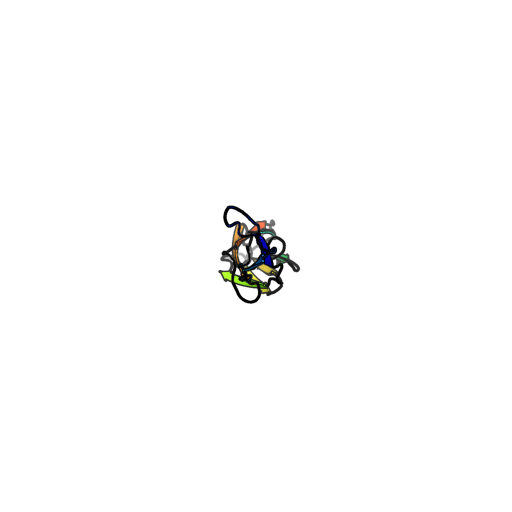 94 ? 11.064 -1.249 -20.793 1.00 93.50 94 ASN A N 1
ATOM 653 C CA . ASN A 1 94 ? 10.377 -0.410 -21.788 1.00 93.50 94 ASN A CA 1
ATOM 654 C C . ASN A 1 94 ? 8.839 -0.373 -21.639 1.00 9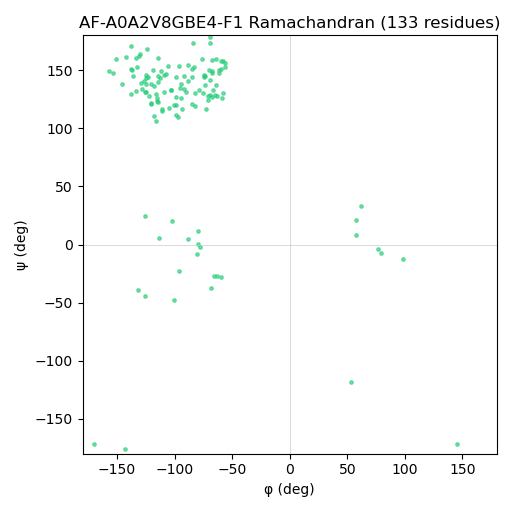3.50 94 ASN A C 1
ATOM 656 O O . ASN A 1 94 ? 8.114 -0.164 -22.616 1.00 93.50 94 ASN A O 1
ATOM 660 N N . TYR A 1 95 ? 8.304 -0.693 -20.453 1.00 96.25 95 TYR A N 1
ATOM 661 C CA . TYR A 1 95 ? 6.878 -0.533 -20.191 1.00 96.25 95 TYR A CA 1
ATOM 662 C C . TYR A 1 95 ? 6.582 0.899 -19.753 1.00 96.25 95 TYR A C 1
ATOM 664 O O . TYR A 1 95 ? 7.006 1.329 -18.681 1.00 96.25 95 TYR A O 1
ATOM 672 N N . 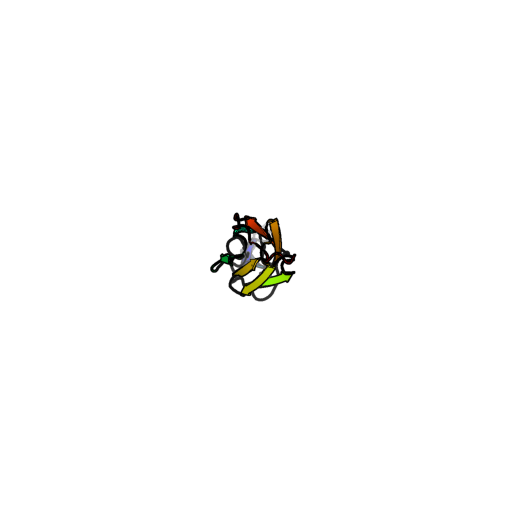ASN A 1 96 ? 5.724 1.572 -20.511 1.00 96.81 96 ASN A N 1
ATOM 673 C CA . ASN A 1 96 ? 5.097 2.827 -20.130 1.00 96.81 96 ASN A CA 1
ATOM 674 C C . ASN A 1 96 ? 3.565 2.673 -20.119 1.00 96.81 96 ASN A C 1
ATOM 676 O O . ASN A 1 96 ? 2.971 2.071 -21.015 1.00 96.81 96 ASN A O 1
ATOM 680 N N . GLY A 1 97 ? 2.902 3.235 -19.110 1.00 97.94 97 GLY A N 1
ATOM 681 C CA . GLY A 1 97 ? 1.462 3.066 -18.911 1.00 97.94 97 GLY A CA 1
ATOM 682 C C . GLY A 1 97 ? 1.057 3.017 -17.441 1.00 97.94 97 GLY A C 1
ATOM 683 O O . GLY A 1 97 ? 1.855 3.298 -16.548 1.00 97.94 97 GLY A O 1
ATOM 684 N N . SER A 1 98 ? -0.211 2.697 -17.188 1.00 98.38 98 SER A N 1
ATOM 685 C CA . SER A 1 98 ? -0.739 2.512 -15.836 1.00 98.38 98 SER A CA 1
ATOM 686 C C . SER A 1 98 ? -0.607 1.062 -15.383 1.00 98.38 98 SER A C 1
ATOM 688 O O . SER A 1 98 ? -1.090 0.163 -16.070 1.00 98.38 98 SER A O 1
ATOM 690 N N . ASP A 1 99 ? -0.082 0.855 -14.184 1.00 98.69 99 ASP A N 1
ATOM 691 C CA . ASP A 1 99 ? -0.114 -0.423 -13.477 1.00 98.69 99 ASP A CA 1
ATOM 692 C C . ASP A 1 99 ? -0.764 -0.243 -12.100 1.00 98.69 99 ASP A C 1
ATOM 694 O O . ASP A 1 99 ? -0.996 0.881 -11.644 1.00 98.69 99 ASP A O 1
ATOM 698 N N . SER A 1 100 ? -1.095 -1.338 -11.427 1.00 98.75 100 SER A N 1
ATOM 699 C CA . SER A 1 100 ? -1.742 -1.267 -10.121 1.00 98.75 100 SER A CA 1
ATOM 700 C C . SER A 1 100 ? -1.539 -2.521 -9.297 1.00 98.75 100 SER A C 1
ATOM 702 O O . SER A 1 100 ? -1.529 -3.621 -9.835 1.00 98.75 100 SER A O 1
ATOM 704 N N . PHE A 1 101 ? -1.500 -2.362 -7.981 1.00 98.94 101 PHE A N 1
ATOM 705 C CA . PHE A 1 101 ? -1.600 -3.468 -7.036 1.00 98.94 101 PHE A CA 1
ATOM 706 C C . PHE A 1 101 ? -2.654 -3.147 -5.975 1.00 98.94 101 PHE A C 1
ATOM 708 O O . PHE A 1 101 ? -3.071 -1.998 -5.830 1.00 98.94 101 PHE A O 1
ATOM 715 N N . THR A 1 102 ? -3.102 -4.154 -5.233 1.00 98.94 102 THR A N 1
ATOM 716 C CA . THR A 1 102 ? -4.080 -3.963 -4.155 1.00 98.94 102 THR A CA 1
ATOM 717 C C . THR A 1 102 ? -3.543 -4.476 -2.833 1.00 98.94 102 THR A C 1
ATOM 719 O O . THR A 1 102 ? -2.871 -5.512 -2.797 1.00 98.94 102 THR A O 1
ATOM 722 N N . TYR A 1 103 ? -3.884 -3.796 -1.744 1.00 98.94 103 TYR A N 1
ATOM 723 C CA . TYR A 1 103 ? -3.470 -4.161 -0.392 1.00 98.94 103 TYR A CA 1
ATOM 724 C C . TYR A 1 103 ? -4.624 -4.014 0.611 1.00 98.94 103 TYR A C 1
ATOM 726 O O . TYR A 1 103 ? -5.694 -3.497 0.282 1.00 98.94 103 TYR A O 1
ATOM 734 N N . GLN A 1 104 ? -4.396 -4.510 1.824 1.00 98.88 104 GLN A N 1
ATOM 735 C CA . GLN A 1 104 ? -5.190 -4.229 3.019 1.00 98.88 104 GLN A CA 1
ATOM 736 C C . GLN A 1 104 ? -4.258 -3.731 4.125 1.00 98.88 104 GLN A C 1
ATOM 738 O O . GLN A 1 104 ? -3.167 -4.279 4.297 1.00 98.88 104 GLN A O 1
ATOM 743 N N . ALA A 1 105 ? -4.698 -2.741 4.895 1.00 98.88 105 ALA A N 1
ATOM 744 C CA . ALA A 1 105 ? -4.179 -2.475 6.231 1.00 98.88 105 ALA A CA 1
ATOM 745 C C . ALA A 1 105 ? -4.704 -3.515 7.239 1.00 98.88 105 ALA A C 1
ATOM 747 O O . ALA A 1 105 ? -5.846 -3.974 7.115 1.00 98.88 105 ALA A O 1
ATOM 748 N N . ASN A 1 106 ? -3.883 -3.865 8.226 1.00 98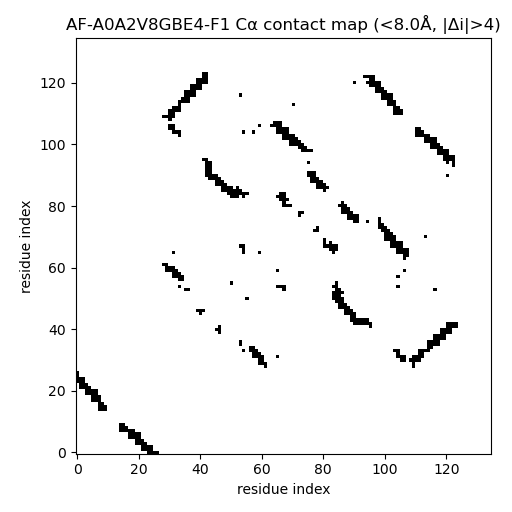.75 106 ASN A N 1
ATOM 749 C CA . ASN A 1 106 ? -4.200 -4.755 9.340 1.00 98.75 106 ASN A CA 1
ATOM 750 C C . ASN A 1 106 ? -3.724 -4.133 10.663 1.00 98.75 106 ASN A C 1
ATOM 752 O O . ASN A 1 106 ? -2.573 -3.699 10.746 1.00 98.75 106 ASN A O 1
ATOM 756 N N . ASP A 1 107 ? -4.599 -4.126 11.670 1.00 98.31 107 ASP A N 1
ATOM 757 C CA . ASP A 1 107 ? -4.379 -3.555 13.016 1.00 98.31 107 ASP A CA 1
ATOM 758 C C . ASP A 1 107 ? -3.737 -4.555 14.013 1.00 98.31 107 ASP A C 1
ATOM 760 O O . ASP A 1 107 ? -3.558 -4.276 15.196 1.00 98.31 107 ASP A O 1
ATOM 764 N N . GLY A 1 108 ? -3.377 -5.754 13.544 1.00 97.69 108 GLY A N 1
ATOM 765 C CA . GLY A 1 108 ? -2.923 -6.889 14.352 1.00 97.69 108 GLY A CA 1
ATOM 766 C C . GLY A 1 108 ? -4.013 -7.926 14.648 1.00 97.69 108 GLY A C 1
ATOM 767 O O . GLY A 1 108 ? -3.695 -9.042 15.067 1.00 97.69 108 GLY A O 1
ATOM 768 N N . THR A 1 109 ? -5.282 -7.604 14.394 1.00 97.12 109 THR A N 1
ATOM 769 C CA . THR A 1 109 ? -6.450 -8.449 14.680 1.00 97.12 109 THR A CA 1
ATOM 770 C C . THR A 1 109 ? -7.418 -8.577 13.499 1.00 97.12 109 THR A C 1
ATOM 772 O O . THR A 1 109 ? -7.902 -9.682 13.234 1.00 97.12 109 THR A O 1
ATOM 775 N N . ALA A 1 110 ? -7.659 -7.500 12.751 1.00 97.88 110 ALA A N 1
ATOM 776 C CA . ALA A 1 110 ? -8.613 -7.417 11.657 1.00 97.88 110 ALA A CA 1
ATOM 777 C C . ALA A 1 110 ? -8.004 -6.756 10.412 1.00 97.88 110 ALA A C 1
ATOM 779 O O . ALA A 1 110 ? -7.080 -5.947 10.479 1.00 97.88 110 ALA A O 1
ATOM 780 N N . ASN A 1 111 ? -8.538 -7.125 9.245 1.00 98.62 111 ASN A N 1
ATOM 781 C CA . ASN A 1 111 ? -8.168 -6.519 7.969 1.00 98.62 111 ASN A CA 1
ATOM 782 C C . ASN A 1 111 ? -9.193 -5.461 7.562 1.00 98.62 111 ASN A C 1
ATOM 784 O O . ASN A 1 111 ? -10.399 -5.657 7.714 1.00 98.62 111 ASN A O 1
ATOM 788 N N . SER A 1 112 ? -8.693 -4.404 6.939 1.00 98.81 112 SER A N 1
ATOM 789 C CA . SER A 1 112 ? -9.477 -3.365 6.270 1.00 98.81 112 SER A CA 1
ATOM 790 C C . SER A 1 112 ? -10.177 -3.836 4.987 1.00 98.81 112 SER A C 1
ATOM 792 O O . SER A 1 112 ? -10.025 -4.968 4.507 1.00 98.81 112 SER A O 1
ATOM 794 N N . ASN A 1 113 ? -10.931 -2.915 4.377 1.00 98.81 113 ASN A N 1
ATOM 795 C CA . ASN A 1 113 ? -11.308 -2.997 2.968 1.00 98.81 113 ASN A CA 1
ATOM 796 C C . ASN A 1 113 ? -10.072 -3.097 2.055 1.00 98.81 113 ASN A C 1
ATOM 798 O O . ASN A 1 113 ? -8.985 -2.641 2.385 1.00 98.81 113 ASN A O 1
ATOM 802 N N . VAL A 1 114 ? -10.251 -3.660 0.858 1.00 98.88 114 VAL A N 1
ATOM 803 C CA . VAL A 1 114 ? -9.187 -3.651 -0.157 1.00 98.88 114 VAL A CA 1
ATOM 804 C C . VAL A 1 114 ? -9.018 -2.229 -0.702 1.00 98.88 114 VAL A C 1
ATOM 806 O O . VAL A 1 114 ? -9.992 -1.630 -1.165 1.00 98.88 114 VAL A O 1
ATOM 809 N N . ALA A 1 115 ? -7.788 -1.718 -0.683 1.00 98.88 115 ALA A N 1
ATOM 810 C CA . ALA A 1 115 ? -7.391 -0.458 -1.304 1.00 98.88 115 ALA A CA 1
ATOM 811 C C . ALA A 1 115 ? -6.550 -0.713 -2.564 1.00 98.88 115 ALA A C 1
ATOM 813 O O . ALA A 1 115 ? -5.819 -1.704 -2.659 1.00 98.88 115 ALA A O 1
ATOM 814 N N . THR A 1 116 ? -6.680 0.169 -3.558 1.00 98.88 116 THR A N 1
ATOM 815 C CA . THR A 1 116 ? -5.923 0.095 -4.816 1.00 98.88 116 THR A CA 1
ATOM 816 C C . THR A 1 116 ? -4.800 1.117 -4.804 1.00 98.88 116 THR A C 1
ATOM 818 O O . THR A 1 116 ? -5.031 2.287 -4.518 1.00 98.88 116 THR A O 1
ATOM 821 N N . VAL A 1 117 ? -3.603 0.694 -5.187 1.00 98.94 117 VAL A N 1
ATOM 822 C CA . VAL A 1 117 ? -2.475 1.581 -5.462 1.00 98.94 117 VAL A CA 1
ATOM 823 C C . VAL A 1 117 ? -2.300 1.656 -6.967 1.00 98.94 117 VAL A C 1
ATOM 825 O O . VAL A 1 117 ? -2.026 0.646 -7.613 1.00 98.94 117 VAL A O 1
ATOM 828 N N . THR A 1 118 ? -2.466 2.850 -7.528 1.00 98.81 118 THR A N 1
ATOM 829 C CA . THR A 1 118 ? -2.243 3.108 -8.956 1.00 98.81 118 THR A CA 1
ATOM 830 C C . THR A 1 118 ? -0.831 3.639 -9.172 1.00 98.81 118 THR A C 1
ATOM 832 O O . THR A 1 118 ? -0.388 4.543 -8.466 1.00 98.81 118 THR A O 1
ATOM 835 N N . ILE A 1 119 ? -0.127 3.109 -10.169 1.00 98.81 119 ILE A N 1
ATOM 836 C CA . ILE A 1 119 ? 1.216 3.547 -10.549 1.00 98.81 119 ILE A CA 1
ATOM 837 C C . ILE A 1 119 ? 1.190 4.016 -12.001 1.00 98.81 119 ILE A C 1
ATOM 839 O O . ILE A 1 119 ? 0.868 3.252 -12.907 1.00 98.81 119 ILE A O 1
ATOM 843 N N . THR A 1 120 ? 1.561 5.272 -12.234 1.00 98.69 120 THR A N 1
ATOM 844 C CA . THR A 1 120 ? 1.786 5.798 -13.587 1.00 98.69 120 THR A CA 1
ATOM 845 C C . THR A 1 120 ? 3.262 5.677 -13.952 1.00 98.69 120 THR A C 1
ATOM 847 O O . THR A 1 120 ? 4.108 6.317 -13.326 1.00 98.69 120 THR A O 1
ATOM 850 N N . VAL A 1 121 ? 3.578 4.878 -14.971 1.00 98.50 121 VAL A N 1
ATOM 851 C CA . VAL A 1 121 ? 4.931 4.733 -15.518 1.00 98.50 121 VAL A CA 1
ATOM 852 C C . VAL A 1 121 ? 5.077 5.638 -16.738 1.00 98.50 121 VAL A C 1
ATOM 854 O O . VAL A 1 121 ? 4.463 5.409 -17.782 1.00 98.50 121 VAL A O 1
ATOM 857 N N . ASN A 1 122 ? 5.866 6.698 -16.586 1.00 96.50 122 ASN A N 1
ATOM 858 C CA . ASN A 1 122 ? 6.116 7.675 -17.639 1.00 96.50 122 ASN A CA 1
ATOM 859 C C . ASN A 1 122 ? 7.213 7.173 -18.581 1.00 96.50 122 ASN A C 1
ATOM 861 O O . ASN A 1 122 ? 8.286 6.786 -18.119 1.00 96.50 122 ASN A O 1
ATOM 865 N N . GLY A 1 123 ? 6.947 7.229 -19.885 1.00 92.38 123 GLY A N 1
ATOM 866 C CA . GLY A 1 123 ? 7.937 6.872 -20.898 1.00 92.38 123 GLY A CA 1
ATOM 867 C C . GLY A 1 123 ? 9.071 7.894 -20.992 1.00 92.38 123 GLY A C 1
ATOM 868 O O . GLY A 1 123 ? 8.870 9.093 -20.760 1.00 92.38 123 GLY A O 1
ATOM 869 N N . VAL A 1 124 ? 10.253 7.420 -21.363 1.00 90.38 124 VAL A N 1
ATOM 870 C CA . VAL A 1 124 ? 11.461 8.195 -21.630 1.00 90.38 124 VAL A CA 1
ATOM 871 C C . VAL A 1 124 ? 11.943 7.843 -23.037 1.00 90.38 124 VAL A C 1
ATOM 873 O O . VAL A 1 124 ? 11.895 6.704 -23.471 1.00 90.38 124 VAL A O 1
ATOM 876 N N . ASN A 1 125 ? 12.372 8.839 -23.811 1.00 83.75 125 ASN A N 1
ATOM 877 C CA . ASN A 1 125 ? 12.797 8.574 -25.182 1.00 83.75 125 ASN A CA 1
ATOM 878 C C . ASN A 1 125 ? 14.156 7.857 -25.222 1.00 83.75 125 ASN A C 1
ATOM 880 O O . ASN A 1 125 ? 15.179 8.479 -24.922 1.00 83.75 125 ASN A O 1
ATOM 884 N N . ASP A 1 126 ? 14.172 6.636 -25.748 1.00 75.56 126 ASP A N 1
ATOM 885 C CA . ASP A 1 126 ? 15.395 5.877 -26.001 1.00 75.56 126 ASP A CA 1
ATOM 886 C C . ASP A 1 126 ? 16.085 6.236 -27.323 1.00 75.56 126 ASP A C 1
ATOM 888 O O . ASP A 1 126 ? 15.472 6.676 -28.303 1.00 75.56 126 ASP A O 1
ATOM 892 N N . ALA A 1 127 ? 17.405 6.044 -27.361 1.00 76.25 127 ALA A N 1
ATOM 893 C CA . ALA A 1 127 ? 18.182 6.180 -28.587 1.00 76.25 127 ALA A CA 1
ATOM 894 C C . ALA A 1 127 ? 17.944 4.978 -29.524 1.00 76.25 127 ALA A C 1
ATOM 896 O O . ALA A 1 127 ? 17.838 3.844 -29.053 1.00 76.25 127 ALA A O 1
ATOM 897 N N . PRO A 1 128 ? 17.922 5.178 -30.855 1.00 76.56 128 PRO A N 1
ATOM 898 C CA . PRO A 1 128 ? 17.797 4.068 -31.793 1.00 76.56 128 PRO A CA 1
ATOM 899 C C . PRO A 1 128 ? 19.009 3.130 -31.704 1.00 76.56 128 PRO A C 1
ATOM 901 O O . PRO A 1 128 ? 20.157 3.579 -31.669 1.00 76.56 128 PRO A O 1
ATOM 904 N N . VAL A 1 129 ? 18.755 1.820 -31.732 1.00 81.56 129 VAL A N 1
ATOM 905 C CA . VAL A 1 129 ? 19.794 0.781 -31.786 1.00 81.56 129 VAL A CA 1
ATOM 906 C C . VAL A 1 129 ? 19.930 0.285 -33.225 1.00 81.56 129 VAL A C 1
ATOM 908 O O . VAL A 1 129 ? 18.972 -0.220 -33.806 1.00 81.56 129 VAL A O 1
ATOM 911 N N . ALA A 1 130 ? 21.121 0.420 -33.811 1.00 77.81 130 ALA A N 1
ATOM 912 C CA . ALA A 1 130 ? 21.418 -0.142 -35.126 1.00 77.81 130 ALA A CA 1
ATOM 913 C C . ALA A 1 130 ? 21.708 -1.651 -35.022 1.00 77.81 130 ALA A C 1
ATOM 915 O O . ALA A 1 130 ? 22.492 -2.079 -34.174 1.00 77.81 130 ALA A O 1
ATOM 916 N N . GLY A 1 131 ? 21.096 -2.451 -35.897 1.00 84.06 131 GLY A N 1
ATOM 917 C CA . GLY A 1 131 ? 21.471 -3.849 -36.118 1.00 84.06 131 GLY A CA 1
ATOM 918 C C . GLY A 1 131 ? 22.564 -3.966 -37.183 1.00 84.06 131 GLY A C 1
ATOM 919 O O . GLY A 1 131 ? 22.689 -3.095 -38.039 1.00 84.06 131 GLY A O 1
ATOM 920 N N . ASN A 1 132 ? 23.357 -5.040 -37.141 1.00 83.31 132 ASN A N 1
ATOM 921 C CA . ASN A 1 132 ? 24.292 -5.338 -38.226 1.00 83.31 132 ASN A CA 1
ATOM 922 C C . ASN A 1 132 ? 23.510 -5.801 -39.461 1.00 83.31 132 ASN A C 1
ATOM 924 O O . ASN A 1 132 ? 22.792 -6.799 -39.388 1.00 83.31 132 ASN A O 1
ATOM 928 N N . ASP A 1 133 ? 23.707 -5.130 -40.592 1.00 83.31 133 ASP A N 1
ATOM 929 C CA . ASP A 1 133 ? 23.208 -5.605 -41.880 1.00 83.31 133 ASP A CA 1
ATOM 930 C C . ASP A 1 133 ? 24.058 -6.790 -42.373 1.00 83.31 133 ASP A C 1
ATOM 932 O O . ASP A 1 133 ? 25.291 -6.764 -42.296 1.00 83.31 133 ASP A O 1
ATOM 936 N N . SER A 1 134 ? 23.409 -7.828 -42.911 1.00 72.69 134 SER A N 1
ATOM 937 C CA . SER A 1 134 ? 24.073 -8.855 -43.721 1.00 72.69 134 SER A CA 1
ATOM 938 C C . SER A 1 134 ? 23.539 -8.795 -45.148 1.00 72.69 134 SER A C 1
ATOM 940 O O . SER A 1 134 ? 22.325 -8.888 -45.342 1.00 72.69 134 SER A O 1
ATOM 942 N N . TYR A 1 135 ? 24.441 -8.668 -46.116 1.00 68.06 135 TYR A N 1
ATOM 943 C CA . TYR A 1 135 ? 24.155 -8.625 -47.553 1.00 68.06 135 TYR A CA 1
ATOM 944 C C . TYR A 1 135 ? 24.548 -9.943 -48.219 1.00 68.06 135 TYR A C 1
ATOM 946 O O . TYR A 1 135 ? 25.588 -10.511 -47.806 1.00 68.06 135 TYR A O 1
#

pLDDT: mean 93.83, std 7.98, range [55.62, 98.94]

Radius of gyration: 27.78 Å; Cα contacts (8 Å, |Δi|>4): 302; chains: 1; bounding box: 71×20×97 Å

Foldseek 3Di:
DKDKDWDWDDPPPDTDPIDMDIDDDDDDFDAKAFEAAEEEDAAQDKDWDDPCARCPPIDGPVRAQKFKAWDFDKDFWDKDAGGSNIIITHGHHQDFAKIKTWIWIGRPDDTHDIYMYIYGHHYDDDDDDDDDDDD